Protein AF-A0A2K9NK84-F1 (afdb_monomer_lite)

Sequence (60 aa):
MTILSRWRFILLVGAGIALLVGANFHLVMVALESQPACVPHQKPGVKPAPTGYSAAKSAC

Radius of gyration: 23.87 Å; chains: 1; bounding box: 47×16×64 Å

Organism: NCBI:txid1612173

pLDDT: mean 83.25, std 13.02, range [52.31, 98.81]

Foldseek 3Di:
DVVVVVVVVVVVVVVVVVVVVVVVVVVVVCVVPVPPPPFPEDDPPDDDDPDGHHDDDDPD

Structure (mmCIF, N/CA/C/O backbone):
data_AF-A0A2K9NK84-F1
#
_entry.id   AF-A0A2K9NK84-F1
#
loop_
_atom_site.group_PDB
_atom_site.id
_atom_site.type_symbol
_atom_site.label_atom_id
_atom_site.label_alt_id
_atom_site.label_comp_id
_atom_site.label_asym_id
_atom_site.label_entity_id
_atom_site.label_seq_id
_atom_site.pdbx_PDB_ins_code
_atom_site.Cartn_x
_atom_site.Cartn_y
_atom_site.Cartn_z
_atom_site.occupancy
_atom_site.B_iso_or_equiv
_atom_site.auth_seq_id
_atom_site.auth_comp_id
_atom_site.auth_asym_id
_atom_site.auth_atom_id
_atom_site.pdbx_PDB_model_num
ATOM 1 N N . MET A 1 1 ? -24.331 0.718 30.893 1.00 57.75 1 MET A N 1
ATOM 2 C CA . MET A 1 1 ? -23.719 -0.124 29.831 1.00 57.75 1 MET A CA 1
ATOM 3 C C . MET A 1 1 ? -23.577 0.558 28.461 1.00 57.75 1 MET A C 1
ATOM 5 O O . MET A 1 1 ? -22.928 -0.005 27.593 1.00 57.75 1 MET A O 1
ATOM 9 N N . THR A 1 2 ? -24.087 1.775 28.241 1.00 69.31 2 THR A N 1
ATOM 10 C CA . THR A 1 2 ? -24.026 2.453 26.927 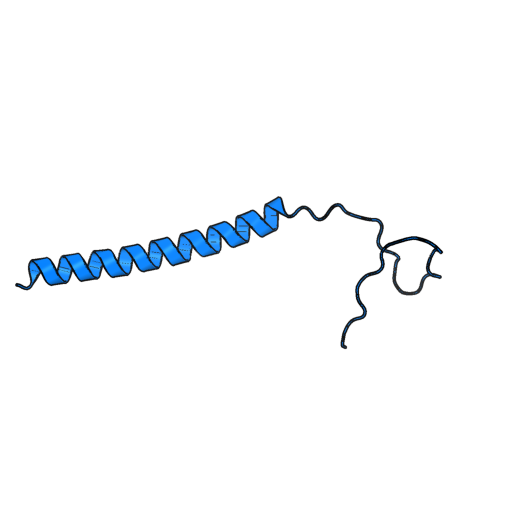1.00 69.31 2 THR A CA 1
ATOM 11 C C . THR A 1 2 ? -22.723 3.226 26.682 1.00 69.31 2 THR A C 1
ATOM 13 O O . THR A 1 2 ? -22.229 3.253 25.559 1.00 69.31 2 THR A O 1
ATOM 16 N N . ILE A 1 3 ? -22.111 3.801 27.724 1.00 69.00 3 ILE A N 1
ATOM 17 C CA . ILE A 1 3 ? -20.849 4.560 27.624 1.00 69.00 3 ILE A CA 1
ATOM 18 C C . ILE A 1 3 ? -19.671 3.688 27.176 1.00 69.00 3 ILE A C 1
ATOM 20 O O . ILE A 1 3 ? -18.977 4.055 26.232 1.00 69.00 3 ILE A O 1
ATOM 24 N N . LEU A 1 4 ? -19.498 2.502 27.767 1.00 76.62 4 LEU A N 1
ATOM 25 C CA . LEU A 1 4 ? -18.418 1.588 27.386 1.00 76.62 4 LEU A CA 1
ATOM 26 C C . LEU A 1 4 ? -18.578 1.096 25.934 1.00 76.62 4 LEU A C 1
ATOM 28 O O . LEU A 1 4 ? -17.599 0.975 25.206 1.00 76.62 4 LEU A O 1
ATOM 32 N N . SER A 1 5 ? -19.819 0.880 25.485 1.00 83.06 5 SER A N 1
ATOM 33 C CA . SER A 1 5 ? -20.131 0.508 24.098 1.00 83.06 5 SER A CA 1
ATOM 34 C C . SER A 1 5 ? -19.812 1.626 23.103 1.00 83.06 5 SER A C 1
ATOM 36 O O . SER A 1 5 ? -19.276 1.354 22.031 1.00 83.06 5 SER A O 1
ATOM 38 N N . ARG A 1 6 ? -20.106 2.887 23.451 1.00 88.56 6 ARG A N 1
ATOM 39 C CA . ARG A 1 6 ? -19.784 4.049 22.604 1.00 88.56 6 ARG A CA 1
ATOM 40 C C . ARG A 1 6 ? -18.277 4.234 22.453 1.00 88.56 6 ARG A C 1
ATOM 42 O O . ARG A 1 6 ? -17.806 4.461 21.346 1.00 88.56 6 ARG A O 1
ATOM 49 N N . TRP A 1 7 ? -17.523 4.073 23.538 1.00 94.62 7 TRP A N 1
ATOM 50 C CA . TRP A 1 7 ? -16.061 4.135 23.503 1.00 94.62 7 TRP A CA 1
ATOM 51 C C . TRP A 1 7 ? -15.453 3.025 22.645 1.00 94.62 7 TRP A C 1
ATOM 53 O O . TRP A 1 7 ? -14.598 3.302 21.810 1.00 94.62 7 TRP A O 1
ATOM 63 N N . ARG A 1 8 ? -15.940 1.785 22.778 1.00 94.44 8 ARG A N 1
ATOM 64 C CA . ARG A 1 8 ? -15.499 0.667 21.925 1.00 94.44 8 ARG A CA 1
ATOM 65 C C . ARG A 1 8 ? -15.761 0.940 20.447 1.00 94.44 8 ARG A C 1
ATOM 67 O O . ARG A 1 8 ? -14.886 0.687 19.629 1.00 94.44 8 ARG A O 1
ATOM 74 N N . PHE A 1 9 ? -16.927 1.489 20.114 1.00 95.69 9 PHE A N 1
ATOM 75 C CA . PHE A 1 9 ? -17.252 1.853 18.737 1.00 95.69 9 PHE A CA 1
ATOM 76 C C . PHE A 1 9 ? -16.297 2.918 18.182 1.00 95.69 9 PHE A C 1
ATOM 78 O O . PHE A 1 9 ? -15.739 2.733 17.105 1.00 95.69 9 PHE A O 1
ATOM 85 N N . ILE A 1 10 ? -16.048 3.989 18.940 1.00 96.62 10 ILE A N 1
ATOM 86 C CA . ILE A 1 10 ? -15.116 5.054 18.539 1.00 96.62 10 ILE A CA 1
ATOM 87 C C . ILE A 1 10 ? -13.708 4.495 18.317 1.00 96.62 10 ILE A C 1
ATOM 89 O O . ILE A 1 10 ? -13.078 4.820 17.314 1.00 96.62 10 ILE A O 1
ATOM 93 N N . LEU A 1 11 ? -13.230 3.625 19.212 1.00 97.62 11 LEU A N 1
ATOM 94 C CA . LEU A 1 11 ? -11.916 2.999 19.073 1.00 97.62 11 LEU A CA 1
ATOM 95 C C . LEU A 1 11 ? -11.826 2.115 17.827 1.00 97.62 11 LEU A C 1
ATOM 97 O O . LEU A 1 11 ? -10.828 2.184 17.119 1.00 97.62 1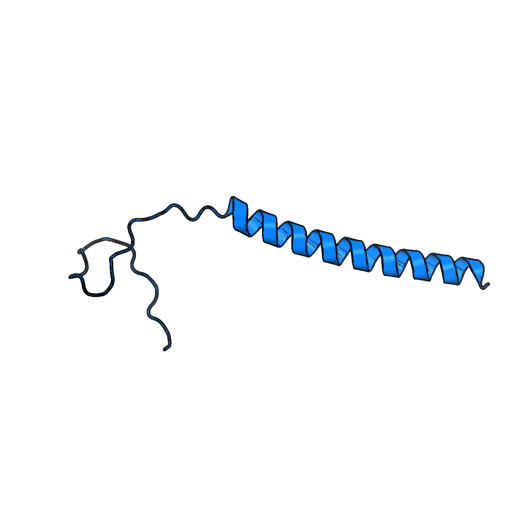1 LEU A O 1
ATOM 101 N N . LEU A 1 12 ? -12.860 1.323 17.530 1.00 97.75 12 LEU A N 1
ATOM 102 C CA . LEU A 1 12 ? -12.882 0.479 16.333 1.00 97.75 12 LEU A CA 1
ATOM 103 C C . LEU A 1 12 ? -12.881 1.310 15.048 1.00 97.75 12 LEU A C 1
ATOM 105 O O . LEU A 1 12 ? -12.117 1.017 14.130 1.00 97.75 12 LEU A O 1
ATOM 109 N N . VAL A 1 13 ? -13.691 2.369 14.996 1.00 98.00 13 VAL A N 1
ATOM 110 C CA . VAL A 1 13 ? -13.719 3.286 13.848 1.00 98.00 13 VAL A CA 1
ATOM 111 C C . VAL A 1 13 ? -12.369 3.985 13.688 1.00 98.00 13 VAL A C 1
ATOM 113 O O . VAL A 1 13 ? -11.811 3.994 12.594 1.00 98.00 13 VAL A O 1
ATOM 116 N N . GLY A 1 14 ? -11.806 4.514 14.778 1.00 98.44 14 GLY A N 1
ATOM 117 C CA . GLY A 1 14 ? -10.496 5.163 14.767 1.00 98.44 14 GLY A CA 1
ATOM 118 C C . GLY A 1 14 ? -9.376 4.223 14.319 1.00 98.44 14 GLY A C 1
ATOM 119 O O . GLY A 1 14 ? -8.558 4.604 13.486 1.00 98.44 14 GLY A O 1
ATOM 120 N N . ALA A 1 15 ? -9.379 2.977 14.798 1.00 98.62 15 ALA A N 1
ATOM 121 C CA . ALA A 1 15 ? -8.423 1.956 14.380 1.00 98.62 15 ALA A CA 1
ATOM 122 C C . ALA A 1 15 ? -8.546 1.629 12.884 1.00 98.62 15 ALA A C 1
ATOM 124 O O . ALA A 1 15 ? -7.531 1.531 12.199 1.00 98.62 15 ALA A O 1
ATOM 125 N N . GLY A 1 16 ? -9.772 1.517 12.361 1.00 98.62 16 GLY A N 1
ATOM 126 C CA . GLY A 1 16 ? -10.012 1.296 10.933 1.00 98.62 16 GLY A CA 1
ATOM 127 C C . GLY A 1 16 ? -9.503 2.446 10.062 1.00 98.62 16 GLY A C 1
ATOM 128 O O . GLY A 1 16 ? -8.830 2.207 9.060 1.00 98.62 16 GLY A O 1
ATOM 129 N N . ILE A 1 17 ? -9.757 3.693 10.471 1.00 98.81 17 ILE A N 1
ATOM 130 C CA . ILE A 1 17 ? -9.251 4.883 9.771 1.00 98.81 17 ILE A CA 1
ATOM 131 C C . ILE A 1 17 ? -7.720 4.912 9.800 1.00 98.81 17 ILE A C 1
ATOM 133 O O . ILE A 1 17 ? -7.097 5.107 8.759 1.00 98.81 17 ILE A O 1
ATOM 137 N N . ALA A 1 18 ? -7.106 4.677 10.963 1.00 98.69 18 ALA A N 1
ATOM 138 C CA . ALA A 1 18 ? -5.651 4.658 11.101 1.00 98.69 18 ALA A CA 1
ATOM 139 C C . ALA A 1 18 ? -5.004 3.579 10.216 1.00 98.69 18 ALA A C 1
ATOM 141 O O . ALA A 1 18 ? -4.013 3.858 9.542 1.00 98.69 18 ALA A O 1
ATOM 142 N N . LEU A 1 19 ? -5.595 2.379 10.163 1.00 98.69 19 LEU A N 1
ATOM 143 C CA . LEU A 1 19 ? -5.154 1.298 9.278 1.00 98.69 19 LEU A CA 1
ATOM 144 C C . LEU A 1 19 ? -5.233 1.697 7.805 1.00 98.69 19 LEU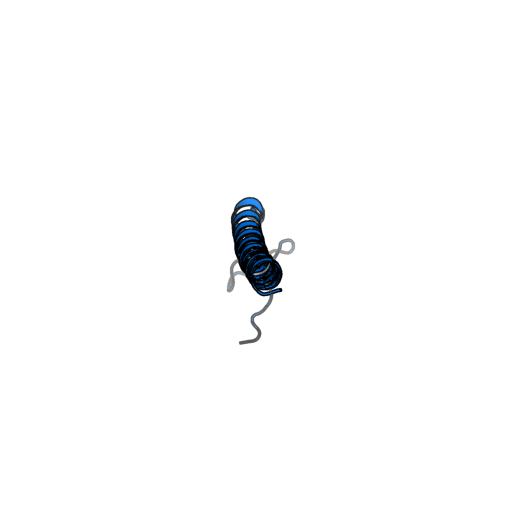 A C 1
ATOM 146 O O . LEU A 1 19 ? -4.263 1.520 7.071 1.00 98.69 19 LEU A O 1
ATOM 150 N N . LEU A 1 20 ? -6.370 2.253 7.379 1.00 98.62 20 LEU A N 1
ATOM 151 C CA . LEU A 1 20 ? -6.572 2.671 5.995 1.00 98.62 20 LEU A CA 1
ATOM 152 C C . LEU A 1 20 ? -5.552 3.741 5.588 1.00 98.62 20 LEU A C 1
ATOM 154 O O . LEU A 1 20 ? -4.911 3.614 4.545 1.00 98.62 20 LEU A O 1
ATOM 158 N N . VAL A 1 21 ? -5.375 4.773 6.415 1.00 98.81 21 VAL A N 1
ATOM 159 C CA . VAL A 1 21 ? -4.417 5.857 6.154 1.00 98.81 21 VAL A CA 1
ATOM 160 C C . VAL A 1 21 ? -2.988 5.319 6.117 1.00 98.81 21 VAL A C 1
ATOM 162 O O . VAL A 1 21 ? -2.264 5.610 5.169 1.00 98.81 21 VAL A O 1
ATOM 165 N N . GLY A 1 22 ? -2.594 4.497 7.094 1.00 98.62 22 GLY A N 1
ATOM 166 C CA . GLY A 1 22 ? -1.257 3.905 7.151 1.00 98.62 22 GLY A CA 1
ATOM 167 C C . GLY A 1 22 ? -0.940 3.030 5.937 1.00 98.62 22 GLY A C 1
ATOM 168 O O . GLY A 1 22 ? 0.135 3.159 5.355 1.00 98.62 22 GLY A O 1
ATOM 169 N N . ALA A 1 23 ? -1.890 2.197 5.500 1.00 98.44 23 ALA A N 1
ATOM 170 C CA . ALA A 1 23 ? -1.728 1.365 4.309 1.00 98.44 23 ALA A CA 1
ATOM 171 C C . ALA A 1 23 ? -1.542 2.212 3.041 1.00 98.44 23 ALA A C 1
ATOM 173 O O . ALA A 1 23 ? -0.620 1.969 2.268 1.00 98.44 23 ALA A O 1
ATOM 174 N N . ASN A 1 24 ? -2.369 3.241 2.844 1.00 98.38 24 ASN A N 1
ATOM 175 C CA . ASN A 1 24 ? -2.248 4.117 1.677 1.00 98.38 24 ASN A CA 1
ATOM 176 C C . ASN A 1 24 ? -0.951 4.937 1.707 1.00 98.38 24 ASN A C 1
ATOM 178 O O . ASN A 1 24 ? -0.282 5.062 0.684 1.00 98.38 24 ASN A O 1
ATOM 182 N N . PHE A 1 25 ? -0.558 5.445 2.877 1.00 98.38 25 PHE A N 1
ATOM 183 C CA . PHE A 1 25 ? 0.719 6.134 3.055 1.00 98.38 25 PHE A CA 1
ATOM 184 C C . PHE A 1 25 ? 1.905 5.227 2.698 1.00 98.38 25 PHE A C 1
ATOM 186 O O . PHE A 1 25 ? 2.809 5.654 1.983 1.00 98.38 25 PHE A O 1
ATOM 193 N N . HIS A 1 26 ? 1.872 3.960 3.124 1.00 97.12 26 HIS A N 1
ATOM 194 C CA . HIS A 1 26 ? 2.889 2.976 2.762 1.00 97.12 26 HIS A CA 1
ATOM 195 C C . HIS A 1 26 ? 2.987 2.779 1.242 1.00 97.12 26 HIS A C 1
ATOM 197 O O . HIS A 1 26 ? 4.090 2.787 0.706 1.00 97.12 26 HIS A O 1
ATOM 203 N N . LEU A 1 27 ? 1.859 2.680 0.530 1.00 95.44 27 LEU A N 1
ATOM 204 C CA . LEU A 1 27 ? 1.863 2.550 -0.933 1.00 95.44 27 LEU A CA 1
ATOM 205 C C . LEU A 1 27 ? 2.485 3.766 -1.632 1.00 95.44 27 LEU A C 1
ATOM 207 O O . LEU A 1 27 ? 3.257 3.601 -2.574 1.00 95.44 27 LEU A O 1
ATOM 211 N N . VAL A 1 28 ? 2.178 4.980 -1.163 1.00 94.81 28 VAL A N 1
ATOM 212 C CA . VAL A 1 28 ? 2.781 6.213 -1.696 1.00 94.81 28 VAL A CA 1
ATOM 213 C C . VAL A 1 28 ? 4.290 6.219 -1.461 1.00 94.81 28 VAL A C 1
ATOM 215 O O . VAL A 1 28 ? 5.046 6.498 -2.388 1.00 94.81 28 VAL A O 1
ATOM 218 N N . MET A 1 29 ? 4.734 5.861 -0.254 1.00 94.88 29 MET A N 1
ATOM 219 C CA . MET A 1 29 ? 6.160 5.756 0.066 1.00 94.88 29 MET A CA 1
ATOM 220 C C . MET A 1 29 ? 6.866 4.747 -0.837 1.00 94.88 29 MET A C 1
ATOM 222 O O . MET A 1 29 ? 7.874 5.089 -1.447 1.00 94.88 29 MET A O 1
ATOM 226 N N . VAL A 1 30 ? 6.298 3.550 -1.007 1.00 94.31 30 VAL A N 1
ATOM 227 C CA . VAL A 1 30 ? 6.836 2.533 -1.919 1.00 94.31 30 VAL A CA 1
ATOM 228 C C . VAL A 1 30 ? 6.941 3.085 -3.337 1.00 94.31 30 VAL A C 1
ATOM 230 O O . VAL A 1 30 ? 7.983 2.927 -3.962 1.00 94.31 30 VAL A O 1
ATOM 233 N N . ALA A 1 31 ? 5.916 3.767 -3.850 1.00 90.31 31 ALA A N 1
ATOM 234 C CA . ALA A 1 31 ? 5.954 4.333 -5.199 1.00 90.31 31 ALA A CA 1
ATOM 235 C C . ALA A 1 31 ? 7.078 5.372 -5.387 1.00 90.31 31 ALA A C 1
ATOM 237 O O . ALA A 1 31 ? 7.664 5.443 -6.466 1.00 90.31 31 ALA A O 1
ATOM 238 N N . LEU A 1 32 ? 7.393 6.152 -4.348 1.00 88.62 32 LEU A N 1
ATOM 239 C CA . LEU A 1 32 ? 8.457 7.159 -4.377 1.00 88.62 32 LEU A CA 1
ATOM 240 C C . LEU A 1 32 ? 9.855 6.551 -4.180 1.00 88.62 32 LEU A C 1
ATOM 24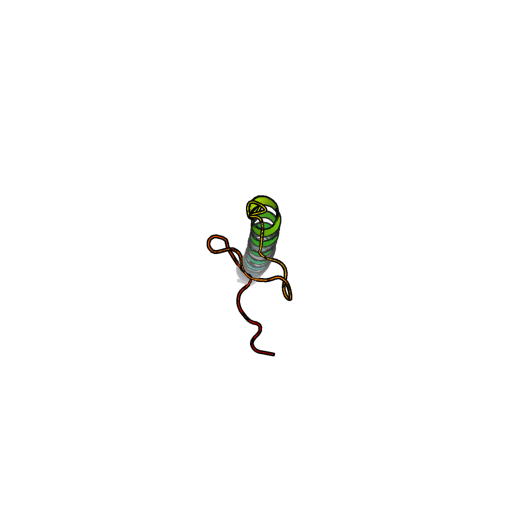2 O O . LEU A 1 32 ?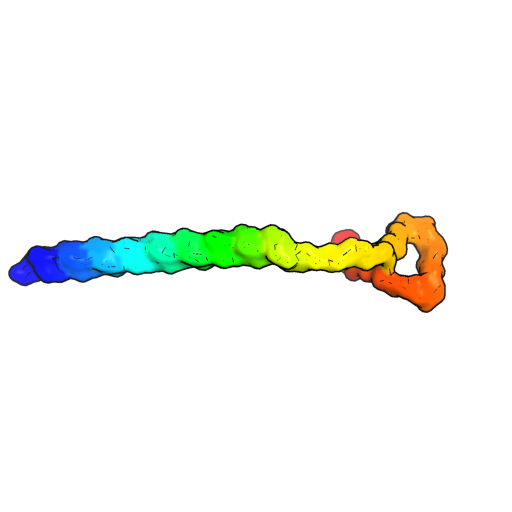 10.804 6.953 -4.853 1.00 88.62 32 LEU A O 1
ATOM 246 N N . GLU A 1 33 ? 9.993 5.586 -3.272 1.00 88.88 33 GLU A N 1
ATOM 247 C CA . GLU A 1 33 ? 11.276 4.952 -2.944 1.00 88.88 33 GLU A CA 1
ATOM 248 C C . GLU A 1 33 ? 11.706 3.911 -3.966 1.00 88.88 33 GLU A C 1
ATOM 250 O O . GLU A 1 33 ? 12.904 3.706 -4.147 1.00 88.88 33 GLU A O 1
ATOM 255 N N . SER A 1 34 ? 10.756 3.276 -4.660 1.00 80.00 34 SER A N 1
ATOM 256 C CA . SER A 1 34 ? 11.033 2.129 -5.529 1.00 80.00 34 SER A CA 1
ATOM 257 C C . SER A 1 34 ? 11.956 2.431 -6.701 1.00 80.00 34 SER A C 1
ATOM 259 O O . SER A 1 34 ? 12.238 1.471 -7.408 1.00 80.00 34 SER A O 1
ATOM 261 N N . GLN A 1 35 ? 12.392 3.694 -6.901 1.00 67.38 35 GLN A N 1
ATOM 262 C CA . GLN A 1 35 ? 13.349 4.189 -7.905 1.00 67.38 35 GLN A CA 1
ATOM 263 C C . GLN A 1 35 ? 13.916 3.044 -8.747 1.00 67.38 35 GLN A C 1
ATOM 265 O O . GLN A 1 35 ? 15.024 2.568 -8.469 1.00 67.38 35 GLN A O 1
ATOM 270 N N . PRO A 1 36 ? 13.144 2.528 -9.727 1.00 67.44 36 PRO A N 1
ATOM 271 C CA . PRO A 1 36 ? 13.628 1.423 -10.517 1.00 67.44 36 PRO A CA 1
ATOM 272 C C . PRO A 1 36 ? 14.784 2.039 -11.272 1.00 67.44 36 PRO A C 1
ATOM 274 O O . PRO A 1 36 ? 14.572 2.991 -12.028 1.00 67.44 36 PRO A O 1
ATOM 277 N N . ALA A 1 37 ? 16.010 1.599 -10.972 1.00 65.81 37 ALA A N 1
ATOM 278 C CA . ALA A 1 37 ? 17.184 2.102 -11.658 1.00 65.81 37 ALA A CA 1
ATOM 279 C C . ALA A 1 37 ? 16.833 2.126 -13.145 1.00 65.81 37 ALA A C 1
ATOM 281 O O . ALA A 1 37 ? 16.381 1.104 -13.667 1.00 65.81 37 ALA A O 1
ATOM 282 N N . CYS A 1 38 ? 16.925 3.301 -13.778 1.00 63.16 38 CYS A N 1
ATOM 283 C CA . CYS A 1 38 ? 16.599 3.471 -15.188 1.00 63.16 38 CYS A CA 1
ATOM 284 C C . CYS A 1 38 ? 17.614 2.664 -15.998 1.00 63.16 38 CYS A C 1
ATOM 286 O O . CYS A 1 38 ? 18.614 3.190 -16.483 1.00 63.16 38 CYS A O 1
ATOM 288 N N . VAL A 1 39 ? 17.397 1.355 -16.083 1.00 70.50 39 VAL A N 1
ATOM 289 C CA . VAL A 1 39 ? 18.175 0.469 -16.923 1.00 70.50 39 VAL A CA 1
ATOM 290 C C . VAL A 1 39 ? 17.839 0.823 -18.364 1.00 70.50 39 VAL A C 1
ATOM 292 O O . VAL A 1 39 ? 16.674 1.084 -18.678 1.00 70.50 39 VAL A O 1
ATOM 295 N N . PRO A 1 40 ? 18.842 0.871 -19.254 1.00 70.88 40 PRO A N 1
ATOM 296 C CA . PRO A 1 40 ? 18.607 1.161 -20.656 1.00 70.88 40 PRO A CA 1
ATOM 297 C C . PRO A 1 40 ? 17.732 0.050 -21.246 1.00 70.88 40 PRO A C 1
ATOM 299 O O . PRO A 1 40 ? 18.211 -1.032 -21.588 1.00 70.88 40 PRO A O 1
ATOM 302 N N . HIS A 1 41 ? 16.428 0.310 -21.325 1.00 71.44 41 HIS A N 1
ATOM 303 C CA . HIS A 1 41 ? 15.487 -0.596 -21.956 1.00 71.44 41 HIS A CA 1
ATOM 304 C C . HIS A 1 41 ? 15.660 -0.532 -23.468 1.00 71.44 41 HIS A C 1
ATOM 306 O O . HIS A 1 41 ? 15.708 0.547 -24.066 1.00 71.44 41 HIS A O 1
ATOM 312 N N . GLN A 1 42 ? 15.733 -1.699 -24.102 1.00 79.31 42 GLN A N 1
ATOM 313 C CA . GLN A 1 42 ? 15.771 -1.772 -25.557 1.00 79.31 42 GLN A CA 1
ATOM 314 C C . GLN A 1 42 ? 14.448 -1.248 -26.129 1.00 79.31 42 GLN A C 1
ATOM 316 O O . GLN A 1 42 ? 13.367 -1.695 -25.740 1.00 79.31 42 GLN A O 1
ATOM 321 N N . LYS A 1 43 ? 14.534 -0.280 -27.047 1.00 74.25 43 LYS A N 1
ATOM 322 C CA . LYS A 1 43 ? 13.358 0.383 -27.616 1.00 74.25 43 LYS A CA 1
ATOM 323 C C . LYS A 1 43 ? 12.615 -0.565 -28.573 1.00 74.25 43 LYS A C 1
ATOM 325 O O . LYS A 1 43 ? 13.266 -1.181 -29.420 1.00 74.25 43 LYS A O 1
ATOM 330 N N . PRO A 1 44 ? 11.273 -0.655 -28.505 1.00 72.94 44 PRO A N 1
ATOM 331 C CA . PRO A 1 44 ? 10.496 -1.427 -29.471 1.00 72.94 44 PRO A CA 1
ATOM 332 C C . PRO A 1 44 ? 10.765 -0.959 -30.908 1.00 72.94 44 PRO A C 1
ATOM 334 O O . PRO A 1 44 ? 10.884 0.240 -31.161 1.00 72.94 44 PRO A O 1
ATOM 337 N N . GLY A 1 45 ? 10.863 -1.901 -31.848 1.00 74.25 45 GLY A N 1
ATOM 338 C CA . GLY A 1 45 ? 11.100 -1.608 -33.268 1.00 74.25 45 GLY A CA 1
ATOM 339 C C . GLY A 1 45 ? 12.565 -1.365 -33.655 1.00 74.25 45 GLY A C 1
ATOM 340 O O . GLY A 1 45 ? 12.853 -1.182 -34.835 1.00 74.25 45 GLY A O 1
ATOM 341 N N . VAL A 1 46 ? 13.500 -1.405 -32.701 1.00 74.44 46 VAL A N 1
ATOM 342 C CA . VAL A 1 46 ? 14.946 -1.412 -32.973 1.00 74.44 46 VAL A CA 1
ATOM 343 C C . VAL A 1 46 ? 15.449 -2.856 -32.932 1.00 74.44 46 VAL A C 1
ATOM 345 O O . VAL A 1 46 ? 14.930 -3.666 -32.164 1.00 74.44 46 VAL A O 1
ATOM 348 N N . LYS A 1 47 ? 16.452 -3.203 -33.757 1.00 78.00 47 LYS A N 1
ATOM 349 C CA . LYS A 1 47 ? 17.105 -4.520 -33.672 1.00 78.00 47 LYS A CA 1
ATOM 350 C C . LYS A 1 47 ? 17.581 -4.748 -32.227 1.00 78.00 47 LYS A C 1
ATOM 352 O O . LYS A 1 47 ? 18.361 -3.924 -31.743 1.00 78.00 47 LYS A O 1
ATOM 357 N N . PRO A 1 48 ? 17.133 -5.824 -31.552 1.00 72.88 48 PRO A N 1
ATOM 358 C CA . PRO A 1 48 ? 17.556 -6.121 -30.191 1.00 72.88 48 PRO A CA 1
ATOM 359 C C . PRO A 1 48 ? 19.077 -6.217 -30.118 1.00 72.88 48 PRO A C 1
ATOM 361 O O . PRO A 1 48 ? 19.697 -6.893 -30.944 1.00 72.88 48 PRO A O 1
ATOM 364 N N . ALA A 1 49 ? 19.684 -5.534 -29.149 1.00 76.25 49 ALA A N 1
ATOM 365 C CA . ALA A 1 49 ? 21.099 -5.730 -28.878 1.00 76.25 49 ALA A CA 1
ATOM 366 C C . ALA A 1 49 ? 21.302 -7.139 -28.281 1.00 76.25 49 ALA A C 1
ATOM 368 O O . ALA A 1 49 ? 20.413 -7.619 -27.570 1.00 76.25 49 ALA A O 1
ATOM 369 N N . PRO A 1 50 ? 22.454 -7.798 -28.523 1.00 76.12 50 PRO A N 1
ATOM 370 C CA . PRO A 1 50 ? 22.735 -9.145 -28.008 1.00 76.12 50 PRO A CA 1
ATOM 371 C C . PRO A 1 50 ? 22.622 -9.253 -26.482 1.00 76.12 50 PRO A C 1
ATOM 373 O O . PRO A 1 50 ? 22.392 -10.333 -25.947 1.00 76.12 50 PRO A O 1
ATOM 376 N N . THR A 1 51 ? 22.784 -8.127 -25.786 1.00 73.81 51 THR A N 1
ATOM 377 C CA . THR A 1 51 ? 22.635 -7.989 -24.341 1.00 73.81 51 THR A CA 1
ATOM 378 C C . THR A 1 51 ? 21.734 -6.791 -24.024 1.00 73.81 51 THR A C 1
ATOM 380 O O . THR A 1 51 ? 21.764 -5.765 -24.707 1.00 73.81 51 THR A O 1
ATOM 383 N N . GLY A 1 52 ? 20.889 -6.916 -23.000 1.00 72.00 52 GLY A N 1
ATOM 384 C CA . GLY A 1 52 ? 20.045 -5.826 -22.505 1.00 72.00 52 GLY A CA 1
ATOM 385 C C . GLY A 1 52 ? 18.662 -6.284 -22.057 1.00 72.00 52 GLY A C 1
ATOM 386 O O . GLY A 1 52 ? 18.211 -7.383 -22.369 1.00 72.00 52 GLY A O 1
ATOM 387 N N . TYR A 1 53 ? 17.993 -5.416 -21.306 1.00 72.75 53 TYR A N 1
ATOM 388 C CA . TYR A 1 53 ? 16.664 -5.674 -20.766 1.00 72.75 53 TYR A CA 1
ATOM 389 C C . TYR A 1 53 ? 15.613 -5.084 -21.711 1.00 72.75 53 TYR A C 1
ATOM 391 O O . TYR A 1 53 ? 15.693 -3.915 -22.087 1.00 72.75 53 TYR A O 1
ATOM 399 N N . SER A 1 54 ? 14.619 -5.874 -22.107 1.00 77.00 54 SER A N 1
ATOM 400 C CA . SER A 1 54 ? 13.454 -5.385 -22.855 1.00 77.00 54 SER A CA 1
ATOM 401 C C . SER A 1 54 ? 12.224 -5.395 -21.953 1.00 77.00 54 SER A C 1
ATOM 403 O O . SER A 1 54 ? 12.169 -6.159 -20.988 1.00 77.00 54 SER A O 1
ATOM 405 N N . ALA A 1 55 ? 11.253 -4.531 -22.244 1.00 75.38 55 ALA A N 1
ATOM 406 C CA . ALA A 1 55 ? 9.966 -4.589 -21.565 1.00 75.38 55 ALA A CA 1
ATOM 407 C C . ALA A 1 55 ? 9.292 -5.943 -21.846 1.00 75.38 55 ALA A C 1
ATOM 409 O O . ALA A 1 55 ? 9.434 -6.503 -22.937 1.00 75.38 55 ALA A O 1
ATOM 410 N N . ALA A 1 56 ? 8.549 -6.466 -20.869 1.00 77.00 56 ALA A N 1
ATOM 411 C CA . ALA A 1 56 ? 7.721 -7.643 -21.096 1.00 77.00 56 ALA A CA 1
ATOM 412 C C . ALA A 1 56 ? 6.728 -7.369 -22.238 1.00 77.00 56 ALA A C 1
ATOM 414 O O . ALA A 1 56 ? 6.204 -6.260 -22.367 1.00 77.00 56 ALA A O 1
ATOM 415 N N . LYS A 1 57 ? 6.477 -8.380 -23.075 1.00 72.19 57 LYS A N 1
ATOM 416 C CA . LYS A 1 57 ? 5.519 -8.267 -24.178 1.00 72.19 57 LYS A CA 1
ATOM 417 C C . LYS A 1 57 ? 4.122 -8.023 -23.597 1.00 72.19 57 LYS A C 1
ATOM 419 O O . LYS A 1 57 ? 3.708 -8.753 -22.696 1.00 72.19 57 LYS A O 1
ATOM 424 N N . SER A 1 58 ? 3.421 -7.000 -24.090 1.00 74.12 58 SER A N 1
ATOM 425 C CA . SER A 1 58 ? 2.027 -6.753 -23.718 1.00 74.12 58 SER A CA 1
ATOM 426 C C . SER A 1 58 ? 1.168 -7.962 -24.082 1.00 74.12 58 SER A C 1
ATOM 428 O O . SER A 1 58 ? 1.421 -8.641 -25.076 1.00 74.12 58 SER A O 1
ATOM 430 N N . ALA A 1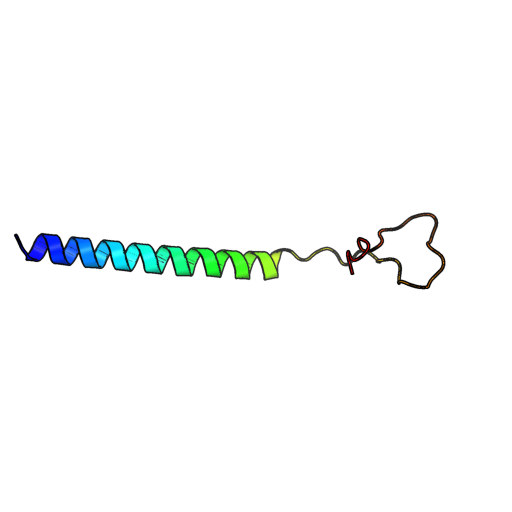 59 ? 0.160 -8.243 -23.257 1.00 66.94 59 ALA A N 1
ATOM 431 C CA . ALA A 1 59 ? -0.835 -9.273 -23.560 1.00 66.94 59 ALA A CA 1
ATOM 432 C C . ALA A 1 59 ? -1.864 -8.811 -24.611 1.00 66.94 59 ALA A C 1
ATOM 434 O O . ALA A 1 59 ? -2.622 -9.632 -25.124 1.00 66.94 59 ALA A O 1
ATOM 435 N N . CYS A 1 60 ? -1.890 -7.508 -24.896 1.00 52.31 60 CYS A N 1
ATOM 436 C CA . CYS A 1 60 ? -2.654 -6.852 -25.949 1.00 52.31 60 CYS A CA 1
ATOM 437 C C . CYS A 1 60 ? -1.802 -6.620 -27.200 1.00 52.31 60 CYS A C 1
ATOM 439 O O . CYS A 1 60 ? -0.584 -6.340 -27.050 1.00 52.31 60 CYS A O 1
#

Secondary structure (DSSP, 8-state):
-HHHHHHHHHHHHHHHHHHHHHHHHHHHHHHHHT------BPPTTSPPPSS-B-PPPP--